Protein AF-A0AAW1T9G6-F1 (afdb_monomer)

Mean predicted aligned error: 3.2 Å

Radius of gyration: 17.61 Å; Cα contacts (8 Å, |Δi|>4): 208; chains: 1; bounding box: 39×38×50 Å

Foldseek 3Di:
DQLVLVVVLVVLQVCLVVAFLQQAQKEKAKEKEDELPPPDDDPSSVSSVVSVVRNRYPDDPVRHHYDHPLVCCCPVVVQPPQQNNPKIKMKMWIAHNVRPDIDIDIDIDGHCVSVVVLVVLVVLVVVVCVVVVPPDDDDDSVSSVVVPDPD

Nearest PDB structures (foldseek):
  5u5n-assembly1_B  TM=9.937E-01  e=2.292E-22  Selaginella moellendorffii
  5u5i-assembly1_A  TM=9.917E-01  e=7.610E-21  Selaginella moellendorffii
  5ua0-assembly2_B  TM=8.761E-01  e=2.787E-16  Arabidopsis thaliana
  5ua0-assembly2_C  TM=8.513E-01  e=8.071E-16  Arabidopsis thaliana
  7t34-assembly1_A  TM=9.576E-01  e=3.664E-14  Arabidopsis thaliana

pLDDT: mean 95.89, std 4.65, range [69.75, 98.75]

Solvent-accessible surface area (backbone atoms only — not comparable to full-atom values): 8566 Å² total; per-residue (Å²): 107,38,53,67,60,51,51,51,47,51,49,45,41,53,51,20,72,74,38,63,40,75,43,52,68,31,50,79,48,43,39,38,36,46,34,66,87,61,85,69,80,53,70,67,56,55,52,44,50,50,22,42,38,46,15,34,27,93,74,59,83,86,68,50,41,73,46,46,52,69,63,54,30,36,76,72,66,62,44,53,80,92,26,55,88,31,37,44,36,39,40,42,40,36,34,38,81,86,63,84,48,77,50,76,50,75,52,78,43,66,59,58,57,56,38,53,54,33,47,52,51,45,50,55,45,50,51,52,41,58,77,65,64,50,88,73,87,81,84,54,72,65,56,43,59,72,71,52,81,93,120

Organism: NCBI:txid2026836

Secondary structure (DSSP, 8-state):
--HHHHHHHHHHHHHHHHSTTTTTT-EEEEEEE--TT--SPPHHHHHHHHHHHHTT----GGG-EEE--HHHHHHTT---GGGTTSEEEEEEEEE-TTS--EEEEEEEEESSHHHHHHHHHHHHHHHHHHHTT-S-----HHHHHHT----

InterPro domains:
  IPR022663 Dihydrodipicolinate reductase, C-terminal [PF05173] (5-145)
  IPR023940 Dihydrodipicolinate reductase [PTHR20836] (1-149)

Sequence (151 aa):
MGKQVVAFQATMQMMADQFPGAFAGYSLEVEESHQRSKVDTSGTAKAIVGSFRQLGIDFSDDKIRKVRDPMAQIDHMHVPENALQGHAFHTYSLRSPDGTVAFQFQHNVCGREIYAEGSVDAVLFLHSQIQQQSQQRLFSMIDVLRAGSMR

Structure (mmCIF, N/CA/C/O backbone):
data_AF-A0AAW1T9G6-F1
#
_entry.id   AF-A0AAW1T9G6-F1
#
loop_
_atom_site.group_PDB
_atom_site.id
_atom_site.type_symbol
_atom_site.label_atom_id
_atom_site.label_alt_id
_atom_site.label_comp_id
_atom_site.label_asym_id
_atom_site.label_entity_id
_atom_site.label_seq_id
_atom_site.pdbx_PDB_ins_code
_atom_site.Cartn_x
_atom_site.Cartn_y
_atom_site.Cartn_z
_atom_site.occupancy
_atom_site.B_iso_or_equiv
_atom_site.auth_seq_id
_atom_site.auth_comp_id
_atom_site.auth_asym_id
_atom_site.auth_atom_id
_atom_site.pdbx_PDB_model_num
ATOM 1 N N . MET A 1 1 ? -2.415 7.247 10.316 1.00 69.75 1 MET A N 1
ATOM 2 C CA . MET A 1 1 ? -2.490 6.577 8.992 1.00 69.75 1 MET A CA 1
ATOM 3 C C . MET A 1 1 ? -3.583 7.246 8.180 1.00 69.75 1 MET A C 1
ATOM 5 O O . MET A 1 1 ? -4.560 7.672 8.778 1.00 69.75 1 MET A O 1
ATOM 9 N N . GLY A 1 2 ? -3.425 7.358 6.861 1.00 89.56 2 GLY A N 1
ATOM 10 C CA . GLY A 1 2 ? -4.472 7.920 6.008 1.00 89.56 2 GLY A CA 1
ATOM 11 C C . GLY A 1 2 ? -5.614 6.922 5.857 1.00 89.56 2 GLY A C 1
ATOM 12 O O . GLY A 1 2 ? -5.377 5.817 5.366 1.00 89.56 2 GLY A O 1
ATOM 13 N N . LYS A 1 3 ? -6.827 7.275 6.302 1.00 92.81 3 LYS A N 1
ATOM 14 C CA . LYS A 1 3 ? -7.950 6.324 6.400 1.00 92.81 3 LYS A CA 1
ATOM 15 C C . LYS A 1 3 ? -8.280 5.655 5.061 1.00 92.81 3 LYS A C 1
ATOM 17 O O . LYS A 1 3 ? -8.578 4.469 5.026 1.00 92.81 3 LYS A O 1
ATOM 22 N N . GLN A 1 4 ? -8.143 6.375 3.950 1.00 96.94 4 GLN A N 1
ATOM 23 C CA . GLN A 1 4 ? -8.434 5.873 2.605 1.00 96.94 4 GLN A CA 1
ATOM 24 C C . GLN A 1 4 ? -7.419 4.811 2.157 1.00 96.94 4 GLN A C 1
ATOM 26 O O . GLN A 1 4 ? -7.797 3.805 1.565 1.00 96.94 4 GLN A O 1
ATOM 31 N N . VAL A 1 5 ? -6.137 4.979 2.507 1.00 97.06 5 VAL A N 1
ATOM 32 C CA . VAL A 1 5 ? -5.102 3.961 2.251 1.00 97.06 5 VAL A CA 1
ATOM 33 C C . VAL A 1 5 ? -5.374 2.701 3.078 1.00 97.06 5 VAL A C 1
ATOM 35 O O . VAL A 1 5 ? -5.209 1.592 2.575 1.00 97.06 5 VAL A O 1
ATOM 38 N N . VAL A 1 6 ? -5.849 2.862 4.320 1.00 96.44 6 VAL A N 1
ATOM 39 C CA . VAL A 1 6 ? -6.273 1.730 5.163 1.00 96.44 6 VAL A CA 1
ATOM 40 C C . VAL A 1 6 ? -7.475 1.009 4.556 1.00 96.44 6 VAL A C 1
ATOM 42 O O . VAL A 1 6 ? -7.481 -0.217 4.525 1.00 96.44 6 VAL A O 1
ATOM 45 N N . ALA A 1 7 ? -8.462 1.743 4.037 1.00 97.62 7 ALA A N 1
ATOM 46 C CA . ALA A 1 7 ? -9.629 1.155 3.384 1.00 97.62 7 ALA A CA 1
ATOM 47 C C . ALA A 1 7 ? -9.236 0.318 2.157 1.00 97.62 7 ALA A C 1
ATOM 49 O O . ALA A 1 7 ? -9.713 -0.805 2.004 1.00 97.62 7 ALA A O 1
ATOM 50 N N . PHE A 1 8 ? -8.315 0.819 1.325 1.00 98.19 8 PHE A N 1
ATOM 51 C CA . PHE A 1 8 ? -7.778 0.053 0.200 1.00 98.19 8 PHE A CA 1
ATOM 52 C C . PHE A 1 8 ? -7.058 -1.219 0.667 1.00 98.19 8 PHE A C 1
ATOM 54 O O . PHE A 1 8 ? -7.378 -2.306 0.195 1.00 98.19 8 PHE A O 1
ATOM 61 N N . GLN A 1 9 ? -6.154 -1.110 1.646 1.00 97.62 9 GLN A N 1
ATOM 62 C CA . GLN A 1 9 ? -5.451 -2.270 2.205 1.00 97.62 9 GLN A CA 1
ATOM 63 C C . GLN A 1 9 ? -6.431 -3.320 2.761 1.00 97.62 9 GLN A C 1
ATOM 65 O O . GLN A 1 9 ? -6.270 -4.510 2.507 1.00 97.62 9 GLN A O 1
ATOM 70 N N . ALA A 1 10 ? -7.465 -2.888 3.488 1.00 97.00 10 ALA A N 1
ATOM 71 C CA . ALA A 1 10 ? -8.490 -3.778 4.024 1.00 97.00 10 ALA A CA 1
ATOM 72 C C . ALA A 1 10 ? -9.304 -4.456 2.915 1.00 97.00 10 ALA A C 1
ATOM 74 O O . ALA A 1 10 ? -9.590 -5.644 3.011 1.00 97.00 10 ALA A O 1
ATOM 75 N N . THR A 1 11 ? -9.630 -3.722 1.850 1.00 97.94 11 THR A N 1
ATOM 76 C CA . THR A 1 11 ? -10.350 -4.259 0.686 1.00 97.94 11 THR A CA 1
ATOM 77 C C . THR A 1 11 ? -9.527 -5.334 -0.019 1.00 97.94 11 THR A C 1
ATOM 79 O O . THR A 1 11 ? -10.054 -6.400 -0.324 1.00 97.94 11 THR A O 1
ATOM 82 N N . MET A 1 12 ? -8.226 -5.095 -0.216 1.00 98.44 12 MET A N 1
ATOM 83 C CA . MET A 1 12 ? -7.318 -6.090 -0.794 1.00 98.44 12 MET A CA 1
ATOM 84 C C . MET A 1 12 ? -7.259 -7.362 0.054 1.00 98.44 12 MET A C 1
ATOM 86 O O . MET A 1 12 ? -7.329 -8.459 -0.497 1.00 98.44 12 MET A O 1
ATOM 90 N N . GLN A 1 13 ? -7.200 -7.225 1.382 1.00 98.12 13 GLN A N 1
ATOM 91 C CA . GLN A 1 13 ? -7.213 -8.379 2.277 1.00 98.12 13 GLN A CA 1
ATOM 92 C C . GLN A 1 13 ? -8.545 -9.137 2.219 1.00 98.12 13 GLN A C 1
ATOM 94 O O . GLN A 1 13 ? -8.539 -10.352 2.072 1.00 98.12 13 GLN A O 1
ATOM 99 N N . MET A 1 14 ? -9.685 -8.437 2.254 1.00 97.88 14 MET A N 1
ATOM 100 C CA . MET A 1 14 ? -11.004 -9.073 2.137 1.00 97.88 14 MET A CA 1
ATOM 101 C C . MET A 1 14 ? -11.159 -9.827 0.812 1.00 97.88 14 MET A C 1
ATOM 103 O O . MET A 1 14 ? -11.679 -10.939 0.798 1.00 97.88 14 MET A O 1
ATOM 107 N N . MET A 1 15 ? -10.686 -9.246 -0.294 1.00 98.50 15 MET A N 1
ATOM 108 C CA . MET A 1 15 ? -10.692 -9.902 -1.601 1.00 98.50 15 MET A CA 1
ATOM 109 C C . MET A 1 15 ? -9.831 -11.171 -1.592 1.00 98.50 15 MET A C 1
ATOM 111 O O . MET A 1 15 ? -10.259 -12.205 -2.097 1.00 98.50 15 MET A O 1
ATOM 115 N N . ALA A 1 16 ? -8.644 -11.112 -0.986 1.00 98.44 16 ALA A N 1
ATOM 116 C CA . ALA A 1 16 ? -7.750 -12.258 -0.862 1.00 98.44 16 ALA A CA 1
ATOM 117 C C . ALA A 1 16 ? -8.319 -13.379 0.024 1.00 98.44 16 ALA A C 1
ATOM 119 O O . ALA A 1 16 ? -8.154 -14.556 -0.295 1.00 98.44 16 ALA A O 1
ATOM 120 N N . ASP A 1 17 ? -9.021 -13.024 1.102 1.00 98.31 17 ASP A N 1
ATOM 121 C CA . ASP A 1 17 ? -9.692 -13.981 1.988 1.00 98.31 17 ASP A CA 1
ATOM 122 C C . ASP A 1 17 ? -10.859 -14.689 1.292 1.00 98.31 17 ASP A C 1
ATOM 124 O O . ASP A 1 17 ? -11.083 -15.878 1.514 1.00 98.31 17 ASP A O 1
ATOM 128 N N . GLN A 1 18 ? -11.595 -13.974 0.438 1.00 98.56 18 GLN A N 1
ATOM 129 C CA . GLN A 1 18 ? -12.771 -14.510 -0.251 1.00 98.56 18 GLN A CA 1
ATOM 130 C C . GLN A 1 18 ? -12.430 -15.301 -1.516 1.00 98.56 18 GLN A C 1
ATOM 132 O O . GLN A 1 18 ? -13.142 -16.249 -1.848 1.00 98.56 18 GLN A O 1
ATOM 137 N N . PHE A 1 19 ? -11.361 -14.929 -2.223 1.00 98.50 19 PHE A N 1
ATOM 138 C CA . PHE A 1 19 ? -11.040 -15.474 -3.544 1.00 98.50 19 PHE A CA 1
ATOM 139 C C . PHE A 1 19 ? -9.580 -15.951 -3.636 1.00 98.50 19 PHE A C 1
ATOM 141 O O . PHE A 1 19 ? -8.809 -15.438 -4.454 1.00 98.50 19 PHE A O 1
ATOM 148 N N . PRO A 1 20 ? -9.161 -16.929 -2.811 1.00 98.19 20 PRO A N 1
ATOM 149 C CA . PRO A 1 20 ? -7.790 -17.426 -2.837 1.00 98.19 20 PRO A CA 1
ATOM 150 C C . PRO A 1 20 ? -7.437 -17.974 -4.226 1.00 98.19 20 PRO A C 1
ATOM 152 O O . PRO A 1 20 ? -8.203 -18.726 -4.826 1.00 98.19 20 PRO A O 1
ATOM 155 N N . GLY A 1 21 ? -6.271 -17.592 -4.745 1.00 98.06 21 GLY A N 1
ATOM 156 C CA . GLY A 1 21 ? -5.811 -18.031 -6.067 1.00 98.06 21 GLY A CA 1
ATOM 157 C C . GLY A 1 21 ? -6.482 -17.360 -7.276 1.00 98.06 21 GLY A C 1
ATOM 158 O O . GLY A 1 21 ? -6.195 -17.758 -8.402 1.00 98.06 21 GLY A O 1
ATOM 159 N N . ALA A 1 22 ? -7.340 -16.349 -7.090 1.00 98.56 22 ALA A N 1
ATOM 160 C CA . ALA A 1 22 ? -8.069 -15.707 -8.194 1.00 98.56 22 ALA A CA 1
ATOM 161 C C . ALA A 1 22 ? -7.182 -15.075 -9.284 1.00 98.56 22 ALA A C 1
ATOM 163 O O . ALA A 1 22 ? -7.629 -14.905 -10.415 1.00 98.56 22 ALA A O 1
ATOM 164 N N . PHE A 1 23 ? -5.932 -14.745 -8.958 1.00 98.56 23 PHE A N 1
ATOM 165 C CA . PHE A 1 23 ? -4.928 -14.203 -9.874 1.00 98.56 23 PHE A CA 1
ATOM 166 C C . PHE A 1 23 ? -3.776 -15.190 -10.124 1.00 98.56 23 PHE A C 1
ATOM 168 O O . PHE A 1 23 ? -2.686 -14.784 -10.527 1.00 98.56 23 PHE A O 1
ATOM 175 N N . ALA A 1 24 ? -3.982 -16.491 -9.898 1.00 98.50 24 ALA A N 1
ATOM 176 C CA . ALA A 1 24 ? -2.967 -17.499 -10.189 1.00 98.50 24 ALA A CA 1
ATOM 177 C C . ALA A 1 24 ? -2.495 -17.409 -11.653 1.00 98.50 24 ALA A C 1
ATOM 179 O O . ALA A 1 24 ? -3.293 -17.334 -12.587 1.00 98.50 24 ALA A O 1
ATOM 180 N N . GLY A 1 25 ? -1.174 -17.400 -11.842 1.00 97.81 25 GLY A N 1
AT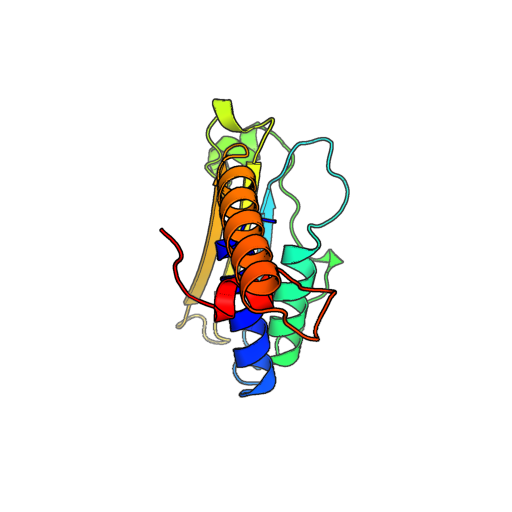OM 181 C CA . GLY A 1 25 ? -0.529 -17.248 -13.149 1.00 97.81 25 GLY A CA 1
ATOM 182 C C . GLY A 1 25 ? -0.307 -15.800 -13.600 1.00 97.81 25 GLY A C 1
ATOM 183 O O . GLY A 1 25 ? 0.477 -15.584 -14.521 1.00 97.81 25 GLY A O 1
ATOM 184 N N . TYR A 1 26 ? -0.920 -14.802 -12.958 1.00 98.75 26 TYR A N 1
ATOM 185 C CA . TYR A 1 26 ? -0.606 -13.401 -13.250 1.00 98.75 26 TYR A CA 1
ATOM 186 C C . TYR A 1 26 ? 0.797 -13.043 -12.748 1.00 98.75 26 TYR A C 1
ATOM 188 O O . TYR A 1 26 ? 1.263 -13.559 -11.730 1.00 98.75 26 TYR A O 1
ATOM 196 N N . SER A 1 27 ? 1.456 -12.112 -13.439 1.00 98.50 27 SER A N 1
ATOM 197 C CA . SER A 1 27 ? 2.653 -11.444 -12.927 1.00 98.50 27 SER A CA 1
ATOM 198 C C . SER A 1 27 ? 2.276 -10.195 -12.133 1.00 98.50 27 SER A C 1
ATOM 200 O O . SER A 1 27 ? 1.213 -9.611 -12.350 1.00 98.50 27 SER A O 1
ATOM 202 N N . LEU A 1 28 ? 3.155 -9.786 -11.216 1.00 98.69 28 LEU A N 1
ATOM 203 C CA . LEU A 1 28 ? 3.019 -8.563 -10.431 1.00 98.69 28 LEU A CA 1
ATOM 204 C C . LEU A 1 28 ? 4.322 -7.767 -10.485 1.00 98.69 28 LEU A C 1
ATOM 206 O O . LEU A 1 28 ? 5.398 -8.307 -10.237 1.00 98.69 28 LEU A O 1
ATOM 210 N N . GLU A 1 29 ? 4.199 -6.472 -10.746 1.00 98.50 29 GLU A N 1
ATOM 211 C CA . GLU A 1 29 ? 5.247 -5.475 -10.561 1.00 98.50 29 GLU A CA 1
ATOM 212 C C . GLU A 1 29 ? 4.794 -4.488 -9.487 1.00 98.50 29 GLU A C 1
ATOM 214 O O . GLU A 1 29 ? 3.662 -3.996 -9.514 1.00 98.50 29 GLU A O 1
ATOM 219 N N . VAL A 1 30 ? 5.674 -4.208 -8.525 1.00 98.44 30 VAL A N 1
ATOM 220 C CA . VAL A 1 30 ? 5.386 -3.283 -7.425 1.00 98.44 30 VAL A CA 1
ATOM 221 C C . VAL A 1 30 ? 6.465 -2.227 -7.359 1.00 98.44 30 VAL A C 1
ATOM 223 O O . VAL A 1 30 ? 7.649 -2.537 -7.214 1.00 98.44 30 VAL A O 1
ATOM 226 N N . GLU A 1 31 ? 6.038 -0.973 -7.399 1.00 98.06 31 GLU A N 1
ATOM 227 C CA . GLU A 1 31 ? 6.915 0.182 -7.309 1.00 98.06 31 GLU A CA 1
ATOM 228 C C . GLU A 1 31 ? 6.452 1.097 -6.188 1.00 98.06 31 GLU A C 1
ATOM 230 O O . GLU A 1 31 ? 5.262 1.387 -6.061 1.00 98.06 31 GLU A O 1
ATOM 235 N N . GLU A 1 32 ? 7.391 1.577 -5.377 1.00 97.50 32 GLU A N 1
ATOM 236 C CA . GLU A 1 32 ? 7.098 2.558 -4.340 1.00 97.50 32 GLU A CA 1
ATOM 237 C C . GLU A 1 32 ? 8.103 3.703 -4.321 1.00 97.50 32 GLU A C 1
ATOM 239 O O . GLU A 1 32 ? 9.314 3.522 -4.475 1.00 97.50 32 GLU A O 1
ATOM 244 N N . SER A 1 33 ? 7.593 4.895 -4.039 1.00 97.56 33 SER A N 1
ATOM 245 C CA . SER A 1 33 ? 8.367 6.115 -3.897 1.00 97.56 33 SER A CA 1
ATOM 246 C C . SER A 1 33 ? 8.023 6.800 -2.581 1.00 97.56 33 SER A C 1
ATOM 248 O O . SER A 1 33 ? 6.859 7.043 -2.262 1.00 97.56 33 SER A O 1
ATOM 250 N N . HIS A 1 34 ? 9.068 7.077 -1.808 1.00 95.69 34 HIS A N 1
ATOM 251 C CA . HIS A 1 34 ? 9.055 7.787 -0.527 1.00 95.69 34 HIS A CA 1
ATOM 252 C C . HIS A 1 34 ? 10.306 8.668 -0.457 1.00 95.69 34 HIS A C 1
ATOM 254 O O . HIS A 1 34 ? 11.126 8.648 -1.372 1.00 95.69 34 HIS A O 1
ATOM 260 N N . GLN A 1 35 ? 10.520 9.399 0.635 1.00 87.88 35 GLN A N 1
ATOM 261 C CA . GLN A 1 35 ? 11.734 10.201 0.810 1.00 87.88 35 GLN A CA 1
ATOM 262 C C . GLN A 1 35 ? 13.007 9.361 0.626 1.00 87.88 35 GLN A C 1
ATOM 264 O O . GLN A 1 35 ? 13.065 8.199 1.034 1.00 87.88 35 GLN A O 1
ATOM 269 N N . ARG A 1 36 ? 14.064 9.977 0.083 1.00 83.00 36 ARG A N 1
ATOM 270 C CA . ARG A 1 36 ? 15.368 9.333 -0.167 1.00 83.00 36 ARG A CA 1
ATOM 271 C C . ARG A 1 36 ? 15.942 8.607 1.056 1.00 83.00 36 ARG A C 1
ATOM 273 O O . ARG A 1 36 ? 16.566 7.563 0.907 1.00 83.00 36 ARG A O 1
ATOM 280 N N . SER A 1 37 ? 15.724 9.145 2.256 1.00 79.81 37 SER A N 1
ATOM 281 C CA . SER A 1 37 ? 16.205 8.577 3.522 1.00 79.81 37 SER A CA 1
ATOM 282 C C . SER A 1 37 ? 15.448 7.326 3.980 1.00 79.81 37 SER A C 1
ATOM 284 O O . SER A 1 37 ? 15.903 6.643 4.896 1.00 79.81 37 SER A O 1
ATOM 286 N N . LYS A 1 38 ? 14.303 6.997 3.371 1.00 85.88 38 LYS A N 1
ATOM 287 C CA . LYS A 1 38 ? 13.505 5.831 3.750 1.00 85.88 38 LYS A CA 1
ATOM 288 C C . LYS A 1 38 ? 14.044 4.566 3.082 1.00 85.88 38 LYS A C 1
ATOM 290 O O . LYS A 1 38 ? 13.728 4.266 1.929 1.00 85.88 38 LYS A O 1
ATOM 295 N N . VAL A 1 39 ? 14.853 3.827 3.836 1.00 75.62 39 VAL A N 1
ATOM 296 C CA . VAL A 1 39 ? 15.535 2.599 3.388 1.00 75.62 39 VAL A CA 1
ATOM 297 C C . VAL A 1 39 ? 14.570 1.411 3.288 1.00 75.62 39 VAL A C 1
ATOM 299 O O . VAL A 1 39 ? 14.644 0.603 2.352 1.00 75.62 39 VAL A O 1
ATOM 302 N N . ASP A 1 40 ? 13.630 1.334 4.227 1.00 79.69 40 ASP A N 1
ATOM 303 C CA . ASP A 1 40 ? 12.711 0.210 4.349 1.00 79.69 40 ASP A CA 1
ATOM 304 C C . ASP A 1 40 ? 11.492 0.338 3.441 1.00 79.69 40 ASP A C 1
ATOM 306 O O . ASP A 1 40 ? 10.965 1.428 3.197 1.00 79.69 40 ASP A O 1
ATOM 310 N N . THR A 1 41 ? 11.026 -0.818 2.976 1.00 84.75 41 THR A N 1
ATOM 311 C CA . THR A 1 41 ? 9.771 -0.948 2.240 1.00 84.75 41 THR A CA 1
ATOM 312 C C . THR A 1 41 ? 8.598 -0.561 3.133 1.00 84.75 41 THR A C 1
ATOM 314 O O . THR A 1 41 ? 8.543 -0.946 4.306 1.00 84.75 41 THR A O 1
ATOM 317 N N . SER A 1 42 ? 7.632 0.165 2.576 1.00 88.94 42 SER A N 1
ATOM 318 C CA . SER A 1 42 ? 6.417 0.552 3.285 1.00 88.94 42 SER A CA 1
ATOM 319 C C . SER A 1 42 ? 5.678 -0.663 3.857 1.00 88.94 42 SER A C 1
ATOM 321 O O . SER A 1 42 ? 5.408 -1.633 3.149 1.00 88.94 42 SER A O 1
ATOM 323 N N . GLY A 1 43 ? 5.282 -0.598 5.135 1.00 91.56 43 GLY A N 1
ATOM 324 C CA . GLY A 1 43 ? 4.434 -1.631 5.743 1.00 91.56 43 GLY A CA 1
ATOM 325 C C . GLY A 1 43 ? 3.111 -1.818 4.990 1.00 91.56 43 GLY A C 1
ATOM 326 O O . GLY A 1 43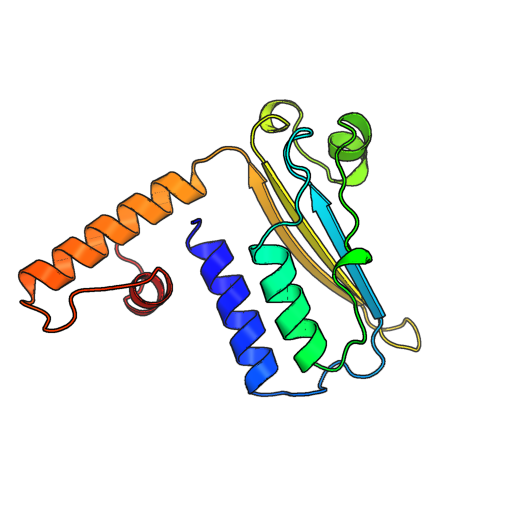 ? 2.642 -2.942 4.848 1.00 91.56 43 GLY A O 1
ATOM 327 N N . THR A 1 44 ? 2.564 -0.737 4.420 1.00 92.38 44 THR A N 1
ATOM 328 C CA . THR A 1 44 ? 1.385 -0.791 3.542 1.00 92.38 44 THR A CA 1
ATOM 329 C C . THR A 1 44 ? 1.653 -1.610 2.279 1.00 92.38 44 THR A C 1
ATOM 331 O O . THR A 1 44 ? 0.827 -2.442 1.917 1.00 92.38 44 THR A O 1
ATOM 334 N N . ALA A 1 45 ? 2.814 -1.426 1.640 1.00 95.00 45 ALA A N 1
ATOM 335 C CA . ALA A 1 45 ? 3.171 -2.179 0.438 1.00 95.00 45 ALA A CA 1
ATOM 336 C C . ALA A 1 45 ? 3.307 -3.674 0.739 1.00 95.00 45 ALA A C 1
ATOM 338 O O . ALA A 1 45 ? 2.737 -4.496 0.027 1.00 95.00 45 ALA A O 1
ATOM 339 N N . LYS A 1 46 ? 3.979 -4.027 1.844 1.00 96.44 46 LYS A N 1
ATOM 340 C CA . LYS A 1 46 ? 4.103 -5.425 2.291 1.00 96.44 46 LYS A CA 1
ATOM 341 C C . LYS A 1 46 ? 2.748 -6.070 2.578 1.00 96.44 46 LYS A C 1
ATOM 343 O O . LYS A 1 46 ? 2.537 -7.220 2.212 1.00 96.44 46 LYS A O 1
ATOM 348 N N . ALA A 1 47 ? 1.829 -5.338 3.210 1.00 96.69 47 ALA A N 1
ATOM 349 C CA . ALA A 1 47 ? 0.487 -5.843 3.490 1.00 96.69 47 ALA A CA 1
ATOM 350 C C . ALA A 1 47 ? -0.286 -6.146 2.196 1.00 96.69 47 ALA A C 1
ATOM 352 O O . ALA A 1 47 ? -0.826 -7.238 2.053 1.00 96.69 47 ALA A O 1
ATOM 353 N N . ILE A 1 48 ? -0.273 -5.222 1.228 1.00 97.94 48 ILE A N 1
ATOM 354 C CA . ILE A 1 48 ? -0.948 -5.401 -0.068 1.00 97.94 48 ILE A CA 1
ATOM 355 C C . ILE A 1 48 ? -0.312 -6.542 -0.878 1.00 97.94 48 ILE A C 1
ATOM 357 O O . ILE A 1 48 ? -1.027 -7.365 -1.445 1.00 97.94 48 ILE A O 1
ATOM 361 N N . VAL A 1 49 ? 1.021 -6.641 -0.895 1.00 98.06 49 VAL A N 1
ATOM 362 C CA . VAL A 1 49 ? 1.736 -7.771 -1.513 1.00 98.06 49 VAL A CA 1
ATOM 363 C C . VAL A 1 49 ? 1.374 -9.095 -0.841 1.00 98.06 49 VAL A C 1
ATOM 365 O O . VAL A 1 49 ? 1.185 -10.093 -1.530 1.00 98.06 49 VAL A O 1
ATOM 368 N N . GLY A 1 50 ? 1.210 -9.110 0.483 1.00 98.25 50 GLY A N 1
ATOM 369 C CA . GLY A 1 50 ? 0.698 -10.268 1.213 1.00 98.25 50 GLY A CA 1
ATOM 370 C C . GLY A 1 50 ? -0.668 -10.726 0.700 1.00 98.25 50 GLY A C 1
ATOM 371 O O . GLY A 1 50 ? -0.847 -11.912 0.424 1.00 98.25 50 GLY A O 1
ATOM 372 N N . SER A 1 51 ? -1.594 -9.788 0.484 1.00 98.62 51 SER A N 1
ATOM 373 C CA . SER A 1 51 ? -2.902 -10.091 -0.105 1.00 98.62 51 SER A CA 1
ATOM 374 C C . SER A 1 51 ? -2.776 -10.623 -1.542 1.00 98.62 51 SER A C 1
ATOM 376 O O . SER A 1 51 ? -3.421 -11.609 -1.885 1.00 98.62 51 SER A O 1
ATOM 378 N N . PHE A 1 52 ? -1.895 -10.055 -2.377 1.00 98.62 52 PHE A N 1
ATOM 379 C CA . PHE A 1 52 ? -1.630 -10.582 -3.726 1.00 98.62 52 PHE A CA 1
ATOM 380 C C . PHE A 1 52 ? -1.042 -11.998 -3.726 1.00 98.62 52 PHE A C 1
ATOM 382 O O . PHE A 1 52 ? -1.418 -12.813 -4.569 1.00 98.62 52 PHE A O 1
ATOM 389 N N . ARG A 1 53 ? -0.177 -12.328 -2.759 1.00 98.50 53 ARG A N 1
ATOM 390 C CA . ARG A 1 53 ? 0.323 -13.700 -2.587 1.00 98.50 53 ARG A CA 1
ATOM 391 C C . ARG A 1 53 ? -0.809 -14.682 -2.303 1.00 98.50 53 ARG A C 1
ATOM 393 O O . ARG A 1 53 ? -0.883 -15.736 -2.924 1.00 98.50 53 ARG A O 1
ATOM 400 N N . GLN A 1 54 ? -1.735 -14.319 -1.420 1.00 98.50 54 GLN A N 1
ATOM 401 C CA . GLN A 1 54 ? -2.917 -15.134 -1.126 1.00 98.50 54 GLN A CA 1
ATOM 402 C C . GLN A 1 54 ? -3.882 -15.234 -2.327 1.00 98.50 54 GLN A C 1
ATOM 404 O O . GLN A 1 54 ? -4.511 -16.270 -2.540 1.00 98.50 54 GLN A O 1
ATOM 409 N N . LEU A 1 55 ? -3.923 -14.209 -3.182 1.00 98.69 55 LEU A N 1
ATOM 410 C CA . LEU A 1 55 ? -4.608 -14.245 -4.479 1.00 98.69 55 LEU A CA 1
ATOM 411 C C . LEU A 1 55 ? -3.899 -15.124 -5.530 1.00 98.69 55 LEU A C 1
ATOM 413 O O . LEU A 1 55 ? -4.398 -15.239 -6.644 1.00 98.69 55 LEU A O 1
ATOM 417 N N . GLY A 1 56 ? -2.789 -15.787 -5.193 1.00 98.25 56 GLY A N 1
ATOM 418 C CA .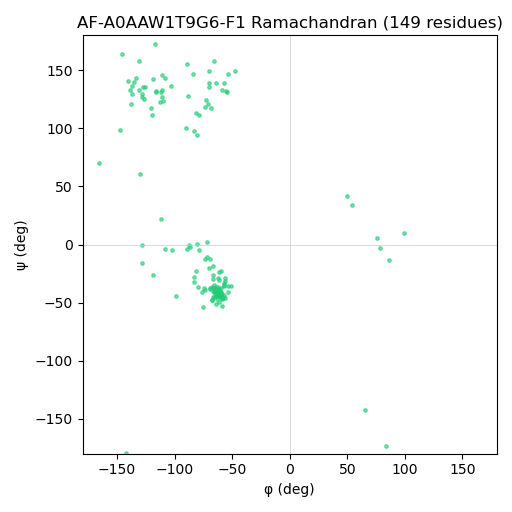 GLY A 1 56 ? -2.123 -16.776 -6.047 1.00 98.25 56 GLY A CA 1
ATOM 419 C C . GLY A 1 56 ? -0.920 -16.260 -6.833 1.00 98.25 56 GLY A C 1
ATOM 420 O O . GLY A 1 56 ? -0.432 -16.973 -7.707 1.00 98.25 56 GLY A O 1
ATOM 421 N N . ILE A 1 57 ? -0.439 -15.048 -6.548 1.00 98.19 57 ILE A N 1
ATOM 422 C CA . ILE A 1 57 ? 0.736 -14.478 -7.217 1.00 98.19 57 ILE A CA 1
ATOM 423 C C . ILE A 1 57 ? 2.014 -14.883 -6.477 1.00 98.19 57 ILE A C 1
ATOM 425 O O . ILE A 1 57 ? 2.158 -14.627 -5.282 1.00 98.19 57 ILE A O 1
ATOM 429 N N . ASP A 1 58 ? 2.984 -15.444 -7.197 1.00 96.44 58 ASP A N 1
ATOM 430 C CA . ASP A 1 58 ? 4.325 -15.688 -6.661 1.00 96.44 58 ASP A CA 1
ATOM 431 C C . ASP A 1 58 ? 5.170 -14.404 -6.709 1.00 96.44 58 ASP A C 1
ATOM 433 O O . ASP A 1 58 ? 5.780 -14.052 -7.724 1.00 96.44 58 ASP A O 1
ATOM 437 N N . PHE A 1 59 ? 5.173 -13.661 -5.602 1.00 97.62 59 PHE A N 1
ATOM 438 C CA . PHE A 1 59 ? 5.914 -12.411 -5.479 1.00 97.62 59 PHE A CA 1
ATOM 439 C C . PHE A 1 59 ? 6.585 -12.290 -4.110 1.00 97.62 59 PHE A C 1
ATOM 441 O O . PHE A 1 59 ? 5.953 -12.481 -3.071 1.00 97.62 59 PHE A O 1
ATOM 448 N N . SER A 1 60 ? 7.862 -11.910 -4.111 1.00 95.25 60 SER A N 1
ATOM 449 C CA . SER A 1 60 ? 8.661 -11.742 -2.897 1.00 95.25 60 SER A CA 1
ATOM 450 C C . SER A 1 60 ? 8.928 -10.264 -2.612 1.00 95.25 60 SER A C 1
ATOM 452 O O . SER A 1 60 ? 9.125 -9.474 -3.534 1.00 95.25 60 SER A O 1
ATOM 454 N N . ASP A 1 61 ? 8.941 -9.880 -1.334 1.00 93.81 61 ASP A N 1
ATOM 455 C CA . ASP A 1 61 ? 9.038 -8.480 -0.898 1.00 93.81 61 ASP A CA 1
ATOM 456 C C . ASP A 1 61 ? 10.348 -7.792 -1.346 1.00 93.81 61 ASP A C 1
ATOM 458 O O . ASP A 1 61 ? 10.392 -6.566 -1.457 1.00 93.81 61 ASP A O 1
ATOM 462 N N . ASP A 1 62 ? 11.414 -8.551 -1.622 1.00 93.75 62 ASP A N 1
ATOM 463 C CA . ASP A 1 62 ? 12.684 -8.044 -2.167 1.00 93.75 62 ASP A CA 1
ATOM 464 C C . ASP A 1 62 ? 12.572 -7.579 -3.626 1.00 93.75 62 ASP A C 1
ATOM 466 O O . ASP A 1 62 ? 13.368 -6.746 -4.060 1.00 93.75 62 ASP A O 1
ATOM 470 N N . LYS A 1 63 ? 11.548 -8.039 -4.358 1.00 96.06 63 LYS A N 1
ATOM 471 C CA . LYS A 1 63 ? 11.257 -7.596 -5.729 1.00 96.06 63 LYS A CA 1
ATOM 472 C C . LYS A 1 63 ? 10.537 -6.243 -5.778 1.00 96.06 63 LYS A C 1
ATOM 474 O O . LYS A 1 63 ? 10.317 -5.714 -6.864 1.00 96.06 63 LYS A O 1
ATOM 479 N N . ILE A 1 64 ? 10.162 -5.665 -4.631 1.00 97.06 64 ILE A N 1
ATOM 480 C CA . ILE A 1 64 ? 9.532 -4.339 -4.576 1.00 97.06 64 ILE A CA 1
ATOM 481 C C . ILE A 1 64 ? 10.555 -3.276 -4.983 1.00 97.06 64 ILE A C 1
ATOM 483 O O . ILE A 1 64 ? 11.558 -3.047 -4.299 1.00 97.06 64 ILE A O 1
ATOM 487 N N . ARG A 1 65 ? 10.275 -2.574 -6.083 1.00 97.25 65 ARG A N 1
ATOM 488 C CA . ARG A 1 65 ? 11.166 -1.550 -6.622 1.00 97.25 65 ARG A CA 1
ATOM 489 C C . ARG A 1 65 ? 11.029 -0.250 -5.836 1.00 97.25 65 ARG A C 1
ATOM 491 O O . ARG A 1 65 ? 10.019 0.448 -5.904 1.00 97.25 65 ARG A O 1
ATOM 498 N N . LYS A 1 66 ? 12.083 0.097 -5.100 1.00 96.81 66 LYS A N 1
ATOM 499 C CA . LYS A 1 66 ? 12.162 1.314 -4.286 1.00 96.81 66 LYS A CA 1
ATOM 500 C C . LYS A 1 66 ? 12.742 2.470 -5.097 1.00 96.81 66 LYS A C 1
ATOM 502 O O . LYS A 1 66 ? 13.955 2.587 -5.236 1.00 96.81 66 LYS A O 1
ATOM 507 N N . VAL A 1 67 ? 11.884 3.360 -5.590 1.00 97.00 67 VAL A N 1
ATOM 508 C CA . VAL A 1 67 ? 12.304 4.578 -6.294 1.00 97.00 67 VAL A CA 1
ATOM 509 C C . VAL A 1 67 ? 12.674 5.644 -5.261 1.00 97.00 67 VAL A C 1
ATOM 511 O O . VAL A 1 67 ? 11.832 6.090 -4.475 1.00 97.00 67 VAL A O 1
ATOM 514 N N . ARG A 1 68 ? 13.961 5.997 -5.206 1.00 95.94 68 ARG A N 1
ATOM 515 C CA . ARG A 1 68 ? 14.539 6.952 -4.234 1.00 95.94 68 ARG A CA 1
ATOM 516 C C . ARG A 1 68 ? 15.367 8.060 -4.878 1.00 95.94 68 ARG A C 1
ATOM 518 O O . ARG A 1 68 ? 15.680 9.038 -4.204 1.00 95.94 68 ARG A O 1
ATOM 525 N N . ASP A 1 69 ? 15.743 7.882 -6.141 1.00 96.19 69 ASP A N 1
ATOM 526 C CA . ASP A 1 69 ? 16.432 8.903 -6.921 1.00 96.19 69 ASP A CA 1
ATOM 527 C C . ASP A 1 69 ? 15.455 10.042 -7.259 1.00 96.19 69 ASP A C 1
ATOM 529 O O . ASP A 1 69 ? 14.431 9.759 -7.879 1.00 96.19 69 ASP A O 1
ATOM 533 N N . PRO A 1 70 ? 15.718 11.302 -6.862 1.00 95.81 70 PRO A N 1
ATOM 534 C CA . PRO A 1 70 ? 14.766 12.396 -7.045 1.00 95.81 70 PRO A CA 1
ATOM 535 C C . PRO A 1 70 ? 14.330 12.622 -8.495 1.00 95.81 70 PRO A C 1
ATOM 537 O O . PRO A 1 70 ? 13.161 12.924 -8.717 1.00 95.81 70 PRO A O 1
ATOM 540 N N . MET A 1 71 ? 15.223 12.438 -9.475 1.00 96.75 71 MET A N 1
ATOM 541 C CA . MET A 1 71 ? 14.856 12.586 -10.886 1.00 96.75 71 MET A CA 1
ATOM 542 C C . MET A 1 71 ? 13.899 11.471 -11.299 1.00 96.75 71 MET A C 1
ATOM 544 O O . MET A 1 71 ? 12.822 11.752 -11.806 1.00 96.75 71 MET A O 1
ATOM 548 N N . ALA A 1 72 ? 14.198 10.212 -10.962 1.00 97.19 72 ALA A N 1
ATOM 549 C CA . ALA A 1 72 ? 13.268 9.107 -11.204 1.00 97.19 72 ALA A CA 1
ATOM 550 C C . ALA A 1 72 ? 11.933 9.270 -10.445 1.00 97.19 72 ALA A C 1
ATOM 552 O O . ALA A 1 72 ? 10.886 8.818 -10.909 1.00 97.19 72 ALA A O 1
ATOM 553 N N . GLN A 1 73 ? 11.933 9.916 -9.277 1.00 97.88 73 GLN A N 1
ATOM 554 C CA . GLN A 1 73 ? 10.700 10.211 -8.546 1.00 97.88 73 GLN A CA 1
ATOM 555 C C . GLN A 1 73 ? 9.812 11.210 -9.291 1.00 97.88 73 GLN A C 1
ATOM 557 O O . GLN A 1 73 ? 8.599 11.015 -9.314 1.00 97.88 73 GLN A O 1
ATOM 562 N N . ILE A 1 74 ? 10.397 12.232 -9.914 1.00 97.44 74 ILE A N 1
ATOM 563 C CA . ILE A 1 74 ? 9.669 13.223 -10.714 1.00 97.44 74 ILE A CA 1
ATOM 564 C C . ILE A 1 74 ? 9.272 12.628 -12.070 1.00 97.44 74 ILE A C 1
ATOM 566 O O . ILE A 1 74 ? 8.096 12.616 -12.423 1.00 97.44 74 ILE A O 1
ATOM 570 N N . ASP A 1 75 ? 10.238 12.095 -12.812 1.00 97.19 75 ASP A N 1
ATOM 571 C CA . ASP A 1 75 ? 10.061 11.744 -14.221 1.00 97.19 75 ASP A CA 1
ATOM 572 C C . ASP A 1 75 ? 9.260 10.452 -14.402 1.00 97.19 75 ASP A C 1
ATOM 574 O O . ASP A 1 75 ? 8.401 10.375 -15.277 1.00 97.19 75 ASP A O 1
ATOM 578 N N . HIS A 1 76 ? 9.525 9.440 -13.565 1.00 96.38 76 HIS A N 1
ATOM 579 C CA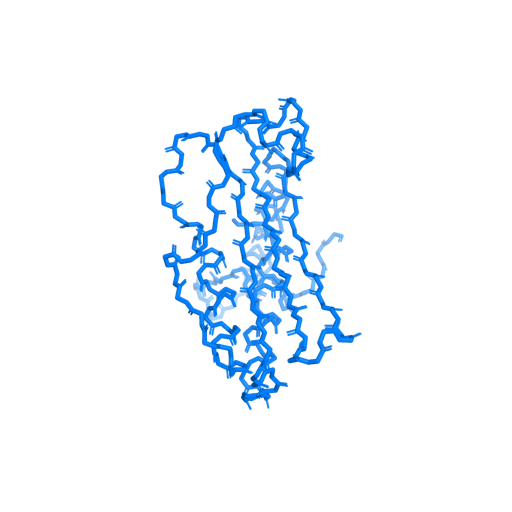 . HIS A 1 76 ? 8.905 8.114 -13.682 1.00 96.38 76 HIS A CA 1
ATOM 580 C C . HIS A 1 76 ? 7.722 7.928 -12.727 1.00 96.38 76 HIS A C 1
ATOM 582 O O . HIS A 1 76 ? 6.677 7.425 -13.125 1.00 96.38 76 HIS A O 1
ATOM 588 N N . MET A 1 77 ? 7.861 8.337 -11.461 1.00 97.31 77 MET A N 1
ATOM 589 C CA . MET A 1 77 ? 6.776 8.195 -10.473 1.00 97.31 77 MET A CA 1
ATOM 590 C C . MET A 1 77 ? 5.831 9.402 -10.433 1.00 97.31 77 MET A C 1
ATOM 592 O O . MET A 1 77 ? 4.853 9.368 -9.685 1.00 97.31 77 MET A O 1
ATOM 596 N N . HIS A 1 78 ? 6.113 10.456 -11.209 1.00 97.81 78 HIS A N 1
ATOM 597 C CA . HIS A 1 78 ? 5.303 11.675 -11.294 1.00 97.81 78 HIS A CA 1
ATOM 598 C C . HIS A 1 78 ? 5.044 12.340 -9.935 1.00 97.81 78 HIS A C 1
ATOM 600 O O . HIS A 1 78 ? 3.981 12.915 -9.693 1.00 97.81 78 HIS A O 1
ATOM 606 N N . VAL A 1 79 ? 6.019 12.256 -9.026 1.00 98.00 79 VAL A N 1
ATOM 607 C CA . VAL A 1 79 ? 5.982 12.956 -7.741 1.00 98.00 79 VAL A CA 1
ATOM 608 C C . VAL A 1 79 ? 6.220 14.447 -7.999 1.00 98.00 79 VAL A C 1
ATOM 610 O O . VAL A 1 79 ? 7.254 14.796 -8.569 1.00 98.00 79 VAL A O 1
ATOM 613 N N . PRO A 1 80 ? 5.321 15.346 -7.559 1.00 97.56 80 PRO A N 1
ATOM 614 C CA . PRO A 1 80 ? 5.558 16.782 -7.654 1.00 97.56 80 PRO A CA 1
ATOM 615 C C . PRO A 1 80 ? 6.854 17.189 -6.943 1.00 97.56 80 PRO A C 1
ATOM 617 O O . PRO A 1 80 ? 7.120 16.730 -5.831 1.00 97.56 80 PRO A O 1
ATOM 620 N N . GLU A 1 81 ? 7.634 18.099 -7.533 1.00 96.12 81 GLU A N 1
ATOM 621 C CA . GLU A 1 81 ? 8.916 18.550 -6.961 1.00 96.12 81 GLU A CA 1
ATOM 622 C C . GLU A 1 81 ? 8.773 19.054 -5.516 1.00 96.12 81 GLU A C 1
ATOM 624 O O . GLU A 1 81 ? 9.571 18.720 -4.636 1.00 96.12 81 GLU A O 1
ATOM 629 N N . ASN A 1 82 ? 7.699 19.798 -5.236 1.00 96.12 82 ASN A N 1
ATOM 630 C CA . ASN A 1 82 ? 7.399 20.324 -3.903 1.00 96.12 82 ASN A CA 1
ATOM 631 C C . ASN A 1 82 ? 6.999 19.241 -2.879 1.00 96.12 82 ASN A C 1
ATOM 633 O O . ASN A 1 82 ? 6.957 19.521 -1.680 1.00 96.12 82 ASN A O 1
ATOM 637 N N . ALA A 1 83 ? 6.723 18.012 -3.322 1.00 96.56 83 ALA A N 1
ATOM 638 C CA . ALA A 1 83 ? 6.339 16.882 -2.485 1.00 96.56 83 ALA A CA 1
ATOM 639 C C . ALA A 1 83 ? 7.485 15.883 -2.239 1.00 96.56 83 ALA A C 1
ATOM 641 O O . ALA A 1 83 ? 7.312 14.988 -1.419 1.00 96.56 83 ALA A O 1
ATOM 642 N N . LEU A 1 84 ? 8.669 16.048 -2.847 1.00 95.19 84 LEU A N 1
ATOM 643 C CA . LEU A 1 84 ? 9.799 15.101 -2.734 1.00 95.19 84 LEU A CA 1
ATOM 644 C C . LEU A 1 84 ? 10.259 14.805 -1.296 1.00 95.19 84 LEU A C 1
ATOM 646 O O . LEU A 1 84 ? 10.786 13.732 -0.997 1.00 95.19 84 LEU A O 1
ATOM 650 N N . GLN A 1 85 ? 10.083 15.767 -0.390 1.00 94.19 85 GLN A N 1
ATOM 651 C CA . GLN A 1 85 ? 10.436 15.620 1.028 1.00 94.19 85 GLN A CA 1
ATOM 652 C C . GLN A 1 85 ? 9.302 14.999 1.863 1.00 94.19 85 GLN A C 1
ATOM 654 O O . GLN A 1 85 ? 9.414 14.814 3.077 1.00 94.19 85 GLN A O 1
ATOM 659 N N . GLY A 1 86 ? 8.175 14.677 1.236 1.00 94.44 86 GLY A N 1
ATOM 660 C CA . GLY A 1 86 ? 6.922 14.373 1.902 1.00 94.44 86 GLY A CA 1
ATOM 661 C C . GLY A 1 86 ? 5.929 13.723 0.960 1.00 94.44 86 GLY A C 1
ATOM 662 O O . GLY A 1 86 ? 4.927 14.349 0.642 1.00 94.44 86 GLY A O 1
ATOM 663 N N . HIS A 1 87 ? 6.170 12.480 0.549 1.00 97.00 87 HIS A N 1
ATOM 664 C CA . HIS A 1 87 ? 5.239 11.729 -0.290 1.00 97.00 87 HIS A CA 1
ATOM 665 C C . HIS A 1 87 ? 5.235 10.235 0.031 1.00 97.00 87 HIS A C 1
ATOM 667 O O . HIS A 1 87 ? 6.134 9.715 0.695 1.00 97.00 87 HIS A O 1
ATOM 67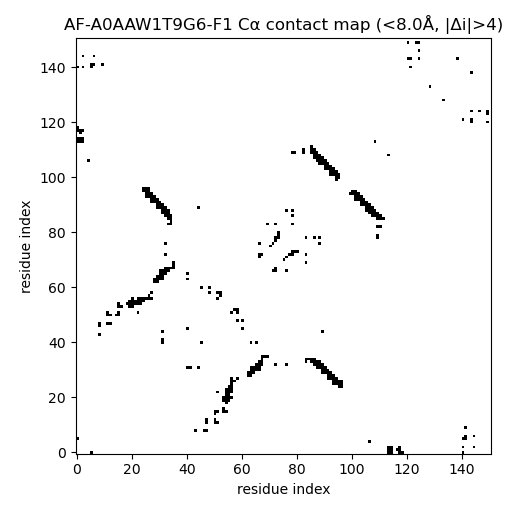3 N N . ALA A 1 88 ? 4.195 9.558 -0.444 1.00 97.00 88 ALA A N 1
ATOM 674 C CA . ALA A 1 88 ? 4.082 8.107 -0.451 1.00 97.00 88 ALA A CA 1
ATOM 675 C C . ALA A 1 88 ? 3.286 7.683 -1.691 1.00 97.00 88 ALA A C 1
ATOM 677 O O . ALA A 1 88 ? 2.060 7.782 -1.706 1.00 97.00 88 ALA A O 1
ATOM 678 N N . PHE A 1 89 ? 3.989 7.270 -2.742 1.00 98.31 89 PHE A N 1
ATOM 679 C CA . PHE A 1 89 ? 3.401 6.820 -4.006 1.00 98.31 89 PHE A CA 1
ATOM 680 C C . PHE A 1 89 ? 3.652 5.326 -4.134 1.00 98.31 89 PHE A C 1
ATOM 682 O O . PHE A 1 89 ? 4.777 4.878 -3.904 1.00 98.31 89 PHE A O 1
ATOM 689 N N . HIS A 1 90 ? 2.629 4.558 -4.495 1.00 98.38 90 HIS A N 1
ATOM 690 C CA . HIS A 1 90 ? 2.802 3.139 -4.797 1.00 98.38 90 HIS A CA 1
ATOM 691 C C . HIS A 1 90 ? 1.948 2.746 -5.990 1.00 98.38 90 HIS A C 1
ATOM 693 O O . HIS A 1 90 ? 0.796 3.175 -6.082 1.00 98.38 90 HIS A O 1
ATOM 699 N N . THR A 1 91 ? 2.513 1.889 -6.832 1.00 98.56 91 THR A N 1
ATOM 700 C CA . THR A 1 91 ? 1.881 1.333 -8.024 1.00 98.56 91 THR A CA 1
ATOM 701 C C . THR A 1 91 ? 2.016 -0.187 -7.985 1.00 98.56 91 THR A C 1
ATOM 703 O O . THR A 1 91 ? 3.115 -0.705 -7.784 1.00 98.56 91 THR A O 1
ATOM 706 N N . TYR A 1 92 ? 0.901 -0.891 -8.178 1.00 98.62 92 TYR A N 1
ATOM 707 C CA . TYR A 1 92 ? 0.826 -2.350 -8.267 1.00 98.62 92 TYR A CA 1
ATOM 708 C C . TYR A 1 92 ? 0.254 -2.702 -9.640 1.00 98.62 92 TYR A C 1
ATOM 710 O O . TYR A 1 92 ? -0.914 -2.407 -9.904 1.00 98.62 92 TYR A O 1
ATOM 718 N N . SER A 1 93 ? 1.066 -3.295 -10.509 1.00 98.69 93 SER A N 1
ATOM 719 C CA . SER A 1 93 ? 0.699 -3.623 -11.890 1.00 98.69 93 SER A CA 1
ATOM 720 C C . SER A 1 93 ? 0.635 -5.134 -12.063 1.00 98.69 93 SER A C 1
ATOM 722 O O . SER A 1 93 ? 1.627 -5.818 -11.825 1.00 98.69 93 SER A O 1
ATOM 724 N N . LEU A 1 94 ? -0.517 -5.652 -12.488 1.00 98.69 94 LEU A N 1
ATOM 725 C CA . LEU A 1 94 ? -0.708 -7.068 -12.784 1.00 98.69 94 LEU A CA 1
ATOM 726 C C . LEU A 1 94 ? -0.903 -7.284 -14.276 1.00 98.69 94 LEU A C 1
ATOM 728 O O . LEU A 1 94 ? -1.563 -6.479 -14.938 1.00 98.69 94 LEU A O 1
ATOM 732 N N . ARG A 1 95 ? -0.405 -8.411 -14.785 1.00 98.7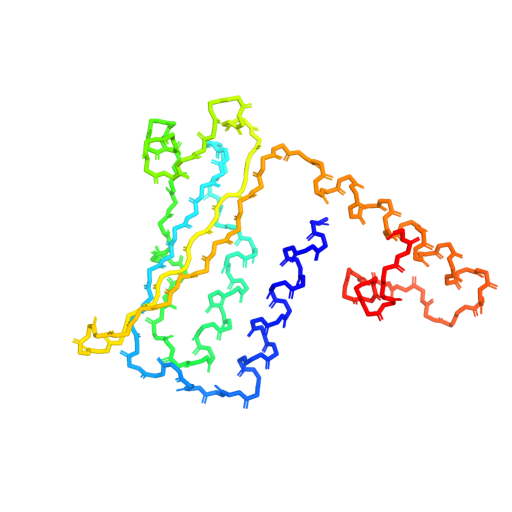5 95 ARG A N 1
ATOM 733 C CA . ARG A 1 95 ? -0.602 -8.822 -16.178 1.00 98.75 95 ARG A CA 1
ATOM 734 C C . ARG A 1 95 ? -0.921 -10.311 -16.274 1.00 98.75 95 ARG A C 1
ATOM 736 O O . ARG A 1 95 ? -0.288 -11.115 -15.593 1.00 98.75 95 ARG A O 1
ATOM 743 N N . SER A 1 96 ? -1.905 -10.672 -17.100 1.00 98.69 96 SER A N 1
ATOM 744 C CA . SER A 1 96 ? -2.242 -12.077 -17.367 1.00 98.69 96 SER A CA 1
ATOM 745 C C . SER A 1 96 ? -1.105 -12.800 -18.108 1.00 98.69 96 SER A C 1
ATOM 747 O O . SER A 1 96 ? -0.314 -12.140 -18.788 1.00 98.69 96 SER A O 1
ATOM 749 N N . PRO A 1 97 ? -1.027 -14.146 -18.037 1.00 98.50 97 PRO A N 1
ATOM 750 C CA . PRO A 1 97 ? 0.016 -14.925 -18.715 1.00 98.50 97 PRO A CA 1
ATOM 751 C C . PRO A 1 97 ? 0.153 -14.654 -20.220 1.00 98.50 97 PRO A C 1
ATOM 753 O O . PRO A 1 97 ? 1.253 -14.672 -20.761 1.00 98.50 97 PRO A O 1
ATOM 756 N N . ASP A 1 98 ? -0.966 -14.406 -20.899 1.00 98.25 98 ASP A N 1
ATOM 757 C CA . ASP A 1 98 ? -1.036 -14.111 -22.335 1.00 98.25 98 ASP A CA 1
ATOM 758 C C . ASP A 1 98 ? -0.847 -12.614 -22.657 1.00 98.25 98 ASP A C 1
ATOM 760 O O . ASP A 1 98 ? -0.853 -12.213 -23.819 1.00 98.25 98 ASP A O 1
ATOM 764 N N . GLY A 1 99 ? -0.692 -11.774 -21.631 1.00 97.94 99 GLY A N 1
ATOM 765 C CA . GLY A 1 99 ? -0.468 -10.339 -21.747 1.00 97.94 99 GLY A CA 1
ATOM 766 C C . GLY A 1 99 ? -1.703 -9.490 -22.053 1.00 97.94 99 GLY A C 1
ATOM 767 O O . GLY A 1 99 ? -1.568 -8.263 -22.092 1.00 97.94 99 GLY A O 1
ATOM 768 N N . THR A 1 100 ? -2.876 -10.097 -22.254 1.00 98.50 100 THR A N 1
ATOM 769 C CA . THR A 1 100 ? -4.077 -9.417 -22.772 1.00 98.50 100 THR A CA 1
ATOM 770 C C . THR A 1 100 ? -4.861 -8.647 -21.711 1.00 98.50 100 THR A C 1
ATOM 772 O O . THR A 1 100 ? -5.560 -7.688 -22.041 1.00 98.50 100 THR A O 1
ATOM 775 N N . VAL A 1 101 ? -4.718 -9.012 -20.435 1.00 98.69 101 VAL A N 1
ATOM 776 C CA . VAL A 1 101 ? -5.382 -8.355 -19.307 1.00 98.69 101 VAL A CA 1
ATOM 777 C C . VAL A 1 101 ? -4.349 -7.640 -18.449 1.00 98.69 101 VAL A C 1
ATOM 779 O O . VAL A 1 101 ? -3.346 -8.229 -18.043 1.00 98.69 101 VAL A O 1
ATOM 782 N N . ALA A 1 102 ? -4.623 -6.375 -18.135 1.00 98.56 102 ALA A N 1
ATOM 783 C CA . ALA A 1 102 ? -3.819 -5.573 -17.226 1.00 98.56 102 ALA A CA 1
ATOM 784 C C . ALA A 1 102 ? -4.696 -4.956 -16.133 1.00 98.56 102 ALA A C 1
ATOM 786 O O . ALA A 1 102 ? -5.754 -4.396 -16.420 1.00 98.56 102 ALA A O 1
ATOM 787 N N . PHE A 1 103 ? -4.222 -5.026 -14.891 1.00 98.75 103 PHE A N 1
ATOM 788 C CA . PHE A 1 103 ? -4.770 -4.271 -13.767 1.00 98.75 103 PHE A CA 1
ATOM 789 C C . PHE A 1 103 ? -3.685 -3.356 -13.221 1.00 98.75 103 PHE A C 1
ATOM 791 O O . PHE A 1 103 ? -2.524 -3.754 -13.134 1.00 98.75 103 PHE A O 1
ATOM 798 N N . GLN A 1 104 ? -4.062 -2.149 -12.817 1.00 98.50 104 GLN A N 1
ATOM 799 C CA . GLN A 1 104 ? -3.160 -1.251 -12.115 1.00 98.50 104 GLN A CA 1
ATOM 800 C C . GLN A 1 104 ? -3.890 -0.593 -10.955 1.00 98.50 104 GLN A C 1
ATOM 802 O O . GLN A 1 104 ? -4.971 -0.031 -11.121 1.00 98.50 104 GLN A O 1
ATOM 807 N N . PHE A 1 105 ? -3.272 -0.653 -9.782 1.00 98.50 105 PHE A N 1
ATOM 808 C CA . PHE A 1 105 ? -3.731 0.041 -8.589 1.00 98.50 105 PHE A CA 1
ATOM 809 C C . PHE A 1 105 ? -2.676 1.060 -8.187 1.00 98.50 105 PHE A C 1
ATOM 811 O O . PHE A 1 105 ? -1.496 0.718 -8.086 1.00 98.50 105 PHE A O 1
ATOM 818 N N . GLN A 1 106 ? -3.097 2.297 -7.936 1.00 98.06 106 GLN A N 1
ATOM 819 C CA . GLN A 1 106 ? -2.199 3.363 -7.517 1.00 98.06 106 GLN A CA 1
ATOM 820 C C . GLN A 1 106 ? -2.800 4.158 -6.362 1.00 98.06 106 GLN A C 1
ATOM 822 O O . GLN A 1 106 ? -3.994 4.458 -6.344 1.00 98.06 106 GLN A O 1
ATOM 827 N N . HIS A 1 107 ? -1.953 4.524 -5.402 1.00 97.50 107 HIS A N 1
ATOM 828 C CA . HIS A 1 107 ? -2.298 5.506 -4.381 1.00 97.50 107 HIS A CA 1
ATOM 829 C C . HIS A 1 107 ? -1.130 6.459 -4.120 1.00 97.50 107 HIS A C 1
ATOM 831 O O . HIS A 1 107 ? -0.034 6.050 -3.733 1.00 97.50 107 HIS A O 1
ATOM 837 N N . ASN A 1 108 ? -1.387 7.749 -4.327 1.00 98.00 108 ASN A N 1
ATOM 838 C CA . ASN A 1 108 ? -0.372 8.791 -4.286 1.00 98.00 108 ASN A CA 1
ATOM 839 C C . ASN A 1 108 ? -0.733 9.804 -3.212 1.00 98.00 108 ASN A C 1
ATOM 841 O O . ASN A 1 108 ? -1.768 10.463 -3.280 1.00 98.00 108 ASN A O 1
ATOM 845 N N . VAL A 1 109 ? 0.129 9.917 -2.210 1.00 97.12 109 VAL A N 1
ATOM 846 C CA . VAL A 1 109 ? -0.016 10.897 -1.138 1.00 97.12 109 VAL A CA 1
ATOM 847 C C . VAL A 1 109 ? 1.074 11.941 -1.285 1.00 97.12 109 VAL A C 1
ATOM 849 O O . VAL A 1 109 ? 2.256 11.601 -1.236 1.00 97.12 109 VAL A O 1
ATOM 852 N N . CYS A 1 110 ? 0.668 13.203 -1.390 1.00 97.00 110 CYS A N 1
ATOM 853 C CA . CYS A 1 110 ? 1.543 14.361 -1.247 1.00 97.00 110 CYS A CA 1
ATOM 854 C C . CYS A 1 110 ? 1.331 14.994 0.133 1.00 97.00 110 CYS A C 1
ATOM 856 O O . CYS A 1 110 ? 0.205 15.173 0.594 1.00 97.00 110 CYS A O 1
ATOM 858 N N . GLY A 1 111 ? 2.419 15.352 0.801 1.00 95.38 111 GLY A N 1
ATOM 859 C CA . GLY A 1 111 ? 2.396 15.988 2.107 1.00 95.38 111 GLY A CA 1
ATOM 860 C C . GLY A 1 111 ? 1.837 15.093 3.213 1.00 95.38 111 GLY A C 1
ATOM 861 O O . GLY A 1 111 ? 2.131 13.898 3.304 1.00 95.38 111 GLY A O 1
ATOM 862 N N . ARG A 1 112 ? 1.090 15.716 4.132 1.00 95.38 112 ARG A N 1
ATOM 863 C CA . ARG A 1 112 ? 0.625 15.080 5.377 1.00 95.38 112 ARG A CA 1
ATOM 864 C C . ARG A 1 112 ? -0.876 15.199 5.628 1.00 95.38 112 ARG A C 1
ATOM 866 O O . ARG A 1 112 ? -1.358 14.684 6.634 1.00 95.38 112 ARG A O 1
ATOM 873 N N . GLU A 1 113 ? -1.601 15.848 4.728 1.00 96.19 113 GLU A N 1
ATOM 874 C CA . GLU A 1 113 ? -3.008 16.209 4.913 1.00 96.19 113 GLU A CA 1
ATOM 875 C C . GLU A 1 113 ? -3.898 14.987 5.156 1.00 96.19 113 GLU A C 1
ATOM 877 O O . GLU A 1 113 ? -4.642 14.957 6.130 1.00 96.19 113 GLU A O 1
ATOM 882 N N . ILE A 1 114 ? -3.718 13.906 4.386 1.00 95.75 114 ILE A N 1
ATOM 883 C CA . ILE A 1 114 ? -4.464 12.650 4.585 1.00 95.75 114 ILE A CA 1
ATOM 884 C C . ILE A 1 114 ? -4.309 12.078 6.006 1.00 95.75 114 ILE A C 1
ATOM 886 O O . ILE A 1 114 ? -5.213 11.429 6.534 1.00 95.75 114 ILE A O 1
ATOM 890 N N . TYR A 1 115 ? -3.156 12.299 6.641 1.00 94.38 115 TYR A N 1
ATOM 891 C CA . TYR A 1 115 ? -2.906 11.836 8.002 1.00 94.38 115 TYR A CA 1
ATOM 892 C C . TYR A 1 115 ? -3.552 12.764 9.029 1.00 94.38 115 TYR A C 1
ATOM 894 O O . TYR A 1 115 ? -4.051 12.271 10.041 1.00 94.38 115 TYR A O 1
ATOM 902 N N . ALA A 1 116 ? -3.553 14.076 8.772 1.00 96.19 116 ALA A N 1
ATOM 903 C CA . ALA A 1 116 ? -4.228 15.059 9.611 1.00 96.19 116 ALA A CA 1
ATOM 904 C C . ALA A 1 116 ? -5.741 14.811 9.602 1.00 96.19 116 ALA A C 1
ATOM 906 O O . ALA A 1 116 ? -6.327 14.591 10.659 1.00 96.19 116 ALA A O 1
ATOM 907 N N . GLU A 1 117 ? -6.343 14.700 8.417 1.00 96.44 117 GLU A N 1
ATOM 908 C CA . GLU A 1 117 ? -7.777 14.447 8.264 1.00 96.44 117 GLU A CA 1
ATOM 909 C C . GLU A 1 117 ? -8.206 13.110 8.867 1.00 96.44 117 GLU A C 1
ATOM 911 O O . GLU A 1 117 ? -9.171 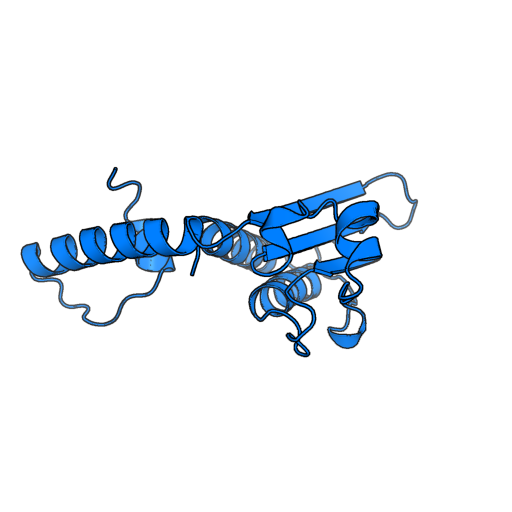13.050 9.628 1.00 96.44 117 GLU A O 1
ATOM 916 N N . GLY A 1 118 ? -7.441 12.040 8.624 1.00 95.50 118 GLY A N 1
ATOM 917 C CA . GLY A 1 118 ? -7.711 10.749 9.259 1.00 95.50 118 GLY A CA 1
ATOM 918 C C . GLY A 1 118 ? -7.599 10.790 10.789 1.00 95.50 118 GLY A C 1
ATOM 919 O O . GLY A 1 118 ? -8.290 10.037 11.472 1.00 95.50 118 GLY A O 1
ATOM 920 N N . SER A 1 119 ? -6.759 11.671 11.342 1.00 96.88 119 SER A N 1
ATOM 921 C CA . SER A 1 119 ? -6.664 11.866 12.794 1.00 96.88 119 SER A CA 1
ATOM 922 C C . SER A 1 119 ? -7.874 12.623 13.340 1.00 96.88 119 SER A C 1
ATOM 924 O O . SER A 1 119 ? -8.387 12.243 14.389 1.00 96.88 119 SER A O 1
ATOM 926 N N . VAL A 1 120 ? -8.372 13.637 12.623 1.00 97.19 120 VAL A N 1
ATOM 927 C CA . VAL A 1 120 ? -9.613 14.341 12.988 1.00 97.19 120 VAL A CA 1
ATOM 928 C C . VAL A 1 120 ? -10.792 13.367 13.009 1.00 97.19 120 VAL A C 1
ATO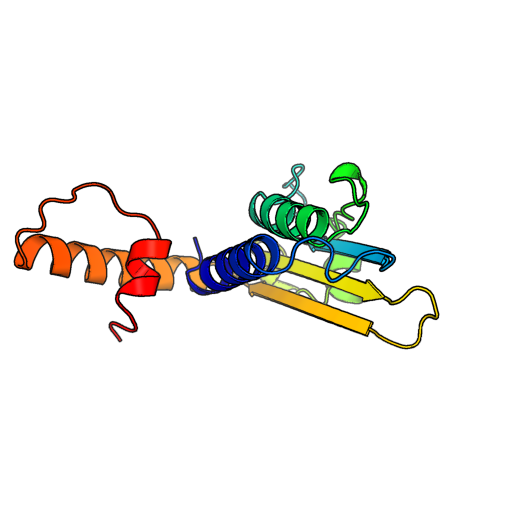M 930 O O . VAL A 1 120 ? -11.523 13.321 13.996 1.00 97.19 120 VAL A O 1
ATOM 933 N N . ASP A 1 121 ? -10.932 12.520 11.986 1.00 96.81 121 ASP A N 1
ATOM 934 C CA . ASP A 1 121 ? -11.981 11.491 11.956 1.00 96.81 121 ASP A CA 1
ATOM 935 C C . ASP A 1 121 ? -11.869 10.501 13.118 1.00 96.81 121 ASP A C 1
ATOM 937 O O . ASP A 1 121 ? -12.872 10.159 13.740 1.00 96.81 121 ASP A O 1
ATOM 941 N N . ALA A 1 122 ? -10.653 10.062 13.456 1.00 97.38 122 ALA A N 1
ATOM 942 C CA . ALA A 1 122 ? -10.439 9.166 14.588 1.00 97.38 122 ALA A CA 1
ATOM 943 C C . ALA A 1 122 ? -10.817 9.815 15.931 1.00 97.38 122 ALA A C 1
ATOM 945 O O . ALA A 1 122 ? -11.360 9.136 16.803 1.00 97.38 122 ALA A O 1
ATOM 946 N N . VAL A 1 123 ? -10.568 11.119 16.099 1.00 97.81 123 VAL A N 1
ATOM 947 C CA . VAL A 1 123 ? -10.981 11.874 17.294 1.00 97.81 123 VAL A CA 1
ATOM 948 C C . VAL A 1 123 ? -12.503 11.987 17.372 1.00 97.81 123 VAL A C 1
ATOM 950 O O . VAL A 1 123 ? -13.065 11.735 18.437 1.00 97.81 123 VAL A O 1
ATOM 953 N N . LEU A 1 124 ? -13.178 12.305 16.262 1.00 97.56 124 LEU A N 1
ATOM 954 C CA . LEU A 1 124 ? -14.645 12.348 16.202 1.00 97.56 124 LEU A CA 1
ATOM 955 C C . LEU A 1 124 ? -15.256 10.979 16.523 1.00 97.56 124 LEU A C 1
ATOM 957 O O . LEU A 1 124 ? -16.174 10.881 17.342 1.00 97.56 124 LEU A O 1
ATOM 961 N N . PHE A 1 125 ? -14.688 9.914 15.954 1.00 97.94 125 PHE A N 1
ATOM 962 C CA . PHE A 1 125 ? -15.089 8.544 16.247 1.00 97.94 125 PHE A CA 1
ATOM 963 C C . PHE A 1 125 ? -14.927 8.234 17.733 1.00 97.94 125 PHE A C 1
ATOM 965 O O . PHE A 1 125 ? -15.890 7.828 18.382 1.00 97.94 125 PHE A O 1
ATOM 972 N N . LEU A 1 126 ? -13.744 8.475 18.302 1.00 98.19 126 LEU A N 1
ATOM 973 C CA . LEU A 1 126 ? -13.472 8.173 19.704 1.00 98.19 126 LEU A CA 1
ATOM 974 C C . LEU A 1 126 ? -14.378 8.981 20.642 1.00 98.19 126 LEU A C 1
ATOM 976 O O . LEU A 1 126 ? -14.884 8.436 21.622 1.00 98.19 126 LEU A O 1
ATOM 980 N N . HIS A 1 127 ? -14.640 10.249 20.318 1.00 97.88 127 HIS A N 1
ATOM 981 C CA . HIS A 1 127 ? -15.591 11.074 21.055 1.00 97.88 127 HIS A CA 1
ATOM 982 C C . HIS A 1 127 ? -16.992 10.445 21.065 1.00 97.88 127 HIS A C 1
ATOM 984 O O . HIS A 1 127 ? -17.595 10.324 22.132 1.00 97.88 127 HIS A O 1
ATOM 990 N N . SER A 1 128 ? -17.481 9.966 19.914 1.00 97.31 128 SER A N 1
ATOM 991 C CA . SER A 1 128 ? -18.775 9.272 19.833 1.00 97.31 128 SER A CA 1
ATOM 992 C C . SER A 1 128 ? -18.813 8.001 20.695 1.00 97.31 128 SER A C 1
ATOM 994 O O . SER A 1 128 ? -19.791 7.772 21.405 1.00 97.31 128 SER A O 1
ATOM 996 N N . GLN A 1 129 ? -17.726 7.219 20.715 1.00 98.00 129 GLN A N 1
ATOM 997 C CA . GLN A 1 129 ? -17.626 5.996 21.519 1.00 98.00 129 GLN A CA 1
ATOM 998 C C . GLN A 1 129 ? -17.653 6.286 23.027 1.00 98.00 129 GLN A C 1
ATOM 1000 O O . GLN A 1 129 ? -18.225 5.507 23.792 1.00 98.00 129 GLN A O 1
ATOM 1005 N N . ILE A 1 130 ? -17.068 7.411 23.454 1.00 97.94 130 ILE A N 1
ATOM 1006 C CA . ILE A 1 130 ? -17.116 7.876 24.848 1.00 97.94 130 ILE A CA 1
ATOM 1007 C C . ILE A 1 130 ? -18.540 8.294 25.229 1.00 97.94 130 ILE A C 1
ATOM 1009 O O . ILE A 1 130 ? -19.037 7.855 26.264 1.00 97.94 130 ILE A O 1
ATOM 1013 N N . GLN A 1 131 ? -19.212 9.096 24.393 1.00 97.62 131 GLN A N 1
ATOM 1014 C CA . GLN A 1 131 ? -20.596 9.534 24.640 1.00 97.62 131 GLN A CA 1
ATOM 1015 C C . GLN A 1 131 ? -21.564 8.349 24.747 1.00 97.62 131 GLN A C 1
ATOM 1017 O O . GLN A 1 131 ? -22.462 8.348 25.583 1.00 97.62 131 GLN A O 1
ATOM 1022 N N . GLN A 1 132 ? -21.344 7.311 23.940 1.00 96.94 132 GLN A N 1
ATOM 1023 C CA . GLN A 1 132 ? -22.140 6.081 23.945 1.00 96.94 132 GLN A CA 1
ATOM 1024 C C . GLN A 1 132 ? -21.757 5.101 25.062 1.00 96.94 132 GLN A C 1
ATOM 1026 O O . GLN A 1 132 ? -22.339 4.023 25.138 1.00 96.94 132 GLN A O 1
ATOM 1031 N N . GLN A 1 133 ? -20.774 5.438 25.908 1.00 97.50 133 GLN A N 1
ATOM 1032 C CA . GLN A 1 133 ? -20.274 4.561 26.970 1.00 97.50 133 GLN A CA 1
ATOM 1033 C C . GLN A 1 133 ? -19.935 3.153 26.453 1.00 97.50 133 GLN A C 1
ATOM 1035 O O . GLN A 1 133 ? -20.240 2.153 27.107 1.00 97.50 133 GLN A O 1
ATOM 1040 N N . SER A 1 134 ? -19.303 3.076 25.270 1.00 97.06 134 SER A N 1
ATOM 1041 C CA . SER A 1 134 ? -18.902 1.810 24.638 1.00 97.06 134 SER A CA 1
ATOM 1042 C C . SER A 1 134 ? -18.187 0.909 25.652 1.00 97.06 134 SER A C 1
ATOM 1044 O O . SER A 1 134 ? -17.551 1.415 26.570 1.00 97.06 134 SER A O 1
ATOM 1046 N N . GLN A 1 135 ? -18.270 -0.417 25.547 1.00 97.31 135 GLN A N 1
ATOM 1047 C CA . GLN A 1 135 ? -17.471 -1.314 26.405 1.00 97.31 135 GLN A CA 1
ATOM 1048 C C . GLN A 1 135 ? -16.057 -1.512 25.842 1.00 97.31 135 GLN A C 1
ATOM 1050 O O . GLN A 1 135 ? -15.101 -1.713 26.590 1.00 97.31 135 GLN A O 1
ATOM 1055 N N . GLN A 1 136 ? -15.905 -1.392 24.520 1.00 96.94 136 GLN A N 1
ATOM 1056 C CA . GLN A 1 136 ? -14.610 -1.436 23.857 1.00 96.94 136 GLN A CA 1
ATOM 1057 C C . GLN A 1 136 ? -13.807 -0.166 24.186 1.00 96.94 136 GLN A C 1
ATOM 1059 O O . GLN A 1 136 ? -14.340 0.942 24.275 1.00 96.94 136 GLN A O 1
ATOM 1064 N N . ARG A 1 137 ? -12.506 -0.339 24.435 1.00 96.06 137 ARG A N 1
ATOM 1065 C CA . ARG A 1 137 ? -11.588 0.740 24.856 1.00 96.06 137 ARG A CA 1
ATOM 1066 C C . ARG A 1 137 ? -10.451 0.974 23.868 1.00 96.06 137 ARG A C 1
ATOM 1068 O O . ARG A 1 137 ? -9.922 2.077 23.806 1.00 96.06 137 ARG A O 1
ATOM 1075 N N . LEU A 1 138 ? -10.083 -0.056 23.109 1.00 97.81 138 LEU A N 1
ATOM 1076 C CA . LEU A 1 138 ? -9.042 -0.003 22.093 1.00 97.81 138 LEU A CA 1
ATOM 1077 C C . LEU A 1 138 ? -9.685 -0.140 20.716 1.00 97.81 138 LEU A C 1
ATOM 1079 O O . LEU A 1 138 ? -10.432 -1.085 20.470 1.00 97.81 138 LEU A O 1
ATOM 1083 N N . PHE A 1 139 ? -9.374 0.802 19.835 1.00 97.50 139 PHE A N 1
ATOM 1084 C CA . PHE A 1 139 ? -9.918 0.873 18.487 1.00 97.50 139 PHE A CA 1
ATOM 1085 C C . PHE A 1 139 ? -8.794 1.057 17.472 1.00 97.50 139 PHE A C 1
ATOM 1087 O O . PHE A 1 139 ? -7.706 1.541 17.786 1.00 97.50 139 PHE A O 1
ATOM 1094 N N . SER A 1 140 ? -9.087 0.681 16.239 1.00 96.50 140 SER A N 1
ATOM 1095 C CA . SER A 1 140 ? -8.226 0.796 15.074 1.00 96.50 140 SER A CA 1
ATOM 1096 C C . SER A 1 140 ? -8.848 1.724 14.030 1.00 96.50 140 SER A C 1
ATOM 1098 O O . SER A 1 140 ? -10.016 2.100 14.108 1.00 96.50 140 SER A O 1
ATOM 1100 N N . MET A 1 141 ? -8.090 2.045 12.981 1.00 96.44 141 MET A N 1
ATOM 1101 C CA . MET A 1 141 ? -8.630 2.802 11.847 1.00 96.44 141 MET A CA 1
ATOM 1102 C C . MET A 1 141 ? -9.688 2.010 11.051 1.00 96.44 141 MET A C 1
ATOM 1104 O O . MET A 1 141 ? -10.490 2.612 10.344 1.00 96.44 141 MET A O 1
ATOM 1108 N N . ILE A 1 142 ? -9.738 0.677 11.181 1.00 96.00 142 ILE A N 1
ATOM 1109 C CA . ILE A 1 142 ? -10.815 -0.138 10.596 1.00 96.00 142 ILE A CA 1
ATOM 1110 C C . ILE A 1 142 ? -12.139 0.125 11.313 1.00 96.00 142 ILE A C 1
ATOM 1112 O O . ILE A 1 142 ? -13.175 0.215 10.659 1.00 96.00 142 ILE A O 1
ATOM 1116 N N . ASP A 1 143 ? -12.111 0.300 12.634 1.00 96.88 143 ASP A N 1
ATOM 1117 C CA . ASP A 1 143 ? -13.311 0.619 13.413 1.00 96.88 143 ASP A CA 1
ATOM 1118 C C . ASP A 1 143 ? -13.844 2.008 13.043 1.00 96.88 143 ASP A C 1
ATOM 1120 O O . ASP A 1 143 ? -15.042 2.168 12.812 1.00 96.88 143 ASP A O 1
ATOM 1124 N N . VAL A 1 144 ? -12.939 2.978 12.863 1.00 97.12 144 VAL A N 1
ATOM 1125 C CA . VAL A 1 144 ? -13.276 4.319 12.355 1.00 97.12 144 VAL A CA 1
ATOM 1126 C C . VAL A 1 144 ? -13.934 4.231 10.974 1.00 97.12 144 VAL A C 1
ATOM 1128 O O . VAL A 1 144 ? -14.973 4.842 10.752 1.00 97.12 144 VAL A O 1
ATOM 1131 N N . LEU A 1 145 ? -13.371 3.445 10.049 1.00 96.31 145 LEU A N 1
ATOM 1132 C CA . LEU A 1 145 ? -13.936 3.263 8.707 1.00 96.31 145 LEU A CA 1
ATOM 1133 C C . LEU A 1 145 ? -15.329 2.616 8.735 1.00 96.31 145 LEU A C 1
ATOM 1135 O O . LEU A 1 145 ? -16.210 3.031 7.986 1.00 96.31 145 LEU A O 1
ATOM 1139 N N . ARG A 1 146 ? -15.543 1.619 9.601 1.00 95.25 146 ARG A N 1
ATOM 1140 C CA . ARG A 1 146 ? -16.834 0.924 9.742 1.00 95.25 146 ARG A CA 1
ATOM 1141 C C . ARG A 1 146 ? -17.943 1.813 10.293 1.00 95.25 146 ARG A C 1
ATOM 1143 O O . ARG A 1 146 ? -19.106 1.557 10.003 1.00 95.25 146 ARG A O 1
ATOM 1150 N N . ALA A 1 147 ? -17.597 2.845 11.057 1.00 94.50 147 ALA A N 1
ATOM 1151 C CA . ALA A 1 147 ? -18.566 3.802 11.580 1.00 94.50 147 ALA A CA 1
ATOM 1152 C C . ALA A 1 147 ? -19.141 4.749 10.506 1.00 94.50 147 ALA A C 1
ATOM 1154 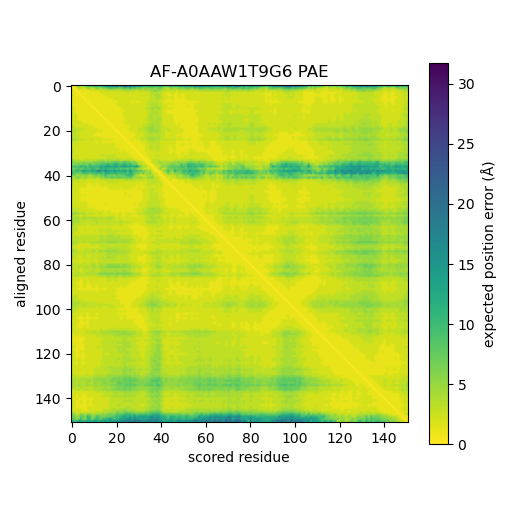O O . ALA A 1 147 ? -20.125 5.433 10.773 1.00 94.50 147 ALA A O 1
ATOM 1155 N N . GLY A 1 148 ? -18.569 4.771 9.295 1.00 90.38 148 GLY A N 1
ATOM 1156 C CA . GLY A 1 148 ? -19.024 5.617 8.191 1.00 90.38 148 GLY A CA 1
ATOM 1157 C C . GLY A 1 148 ? -18.469 7.045 8.235 1.00 90.38 148 GLY A C 1
ATOM 1158 O O . GLY A 1 148 ? -17.578 7.364 9.025 1.00 90.38 148 GLY A O 1
ATOM 1159 N N . SER A 1 149 ? -18.959 7.911 7.335 1.00 85.56 149 SER A N 1
ATOM 1160 C CA . SER A 1 149 ? -18.519 9.313 7.305 1.00 85.56 149 SER A CA 1
ATOM 1161 C C . SER A 1 149 ? -19.044 10.070 8.518 1.00 85.56 149 SER A C 1
ATOM 1163 O O . SER A 1 149 ? -20.217 9.959 8.863 1.00 85.56 149 SER A O 1
ATOM 1165 N N . MET A 1 150 ? -18.174 10.867 9.136 1.00 80.50 150 MET A N 1
ATOM 1166 C CA . MET A 1 150 ? -18.513 11.719 10.284 1.00 80.50 150 MET A CA 1
ATOM 1167 C C . MET A 1 150 ? -18.554 13.207 9.923 1.00 80.50 150 MET A C 1
ATOM 1169 O O . MET A 1 150 ? -18.855 14.036 10.781 1.00 80.50 150 MET A O 1
ATOM 1173 N N . ARG A 1 151 ? -18.212 13.524 8.669 1.00 80.69 151 ARG A N 1
ATOM 1174 C CA . ARG A 1 151 ? -18.149 14.840 8.029 1.00 80.69 151 ARG A CA 1
ATOM 1175 C C . ARG A 1 151 ? -18.404 14.677 6.533 1.00 80.69 151 ARG A C 1
ATOM 1177 O O . ARG A 1 151 ? -18.138 13.557 6.027 1.00 80.69 151 ARG A O 1
#